Protein AF-A0A4Q9V029-F1 (afdb_monomer)

Organism: NCBI:txid2529275

Radius of gyration: 14.95 Å; Cα contacts (8 Å, |Δi|>4): 82; chains: 1; bounding box: 48×26×29 Å

Sequence (81 aa):
MFLWGISLIVECDSAAHHSQYDRYRNDRRRDLAALALGYHVIRLSYEQIWDTWD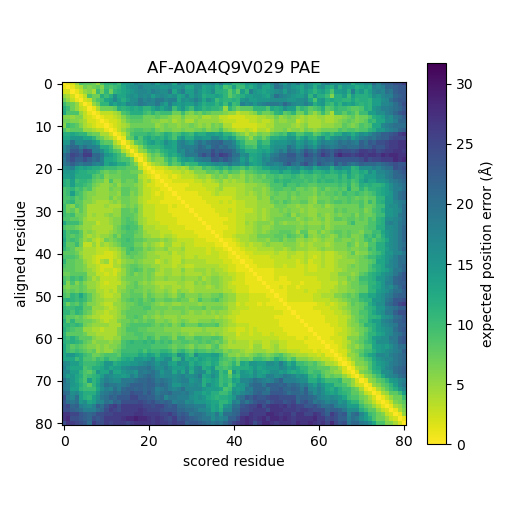ETQKVLSNTLKARIHHQLTRVPVASRR

Solvent-accessible surface area (backbone atoms only — not comparable to full-atom values): 4801 Å² total; per-residue (Å²): 124,49,80,50,86,82,18,29,38,42,38,78,46,66,92,82,75,86,61,69,64,64,52,50,54,52,48,53,52,49,53,52,53,36,44,66,70,18,30,48,78,47,80,39,45,49,58,41,63,72,75,37,35,74,62,46,50,53,54,50,50,53,52,56,71,68,44,64,37,77,42,69,52,77,61,80,75,78,77,83,125

pLDDT: mean 71.84, std 12.65, range [47.47, 89.38]

Structure (mmCIF, N/CA/C/O backbone):
data_AF-A0A4Q9V029-F1
#
_entry.id   AF-A0A4Q9V029-F1
#
loop_
_atom_site.group_PDB
_atom_site.id
_atom_site.type_symbol
_atom_site.label_atom_id
_atom_site.label_alt_id
_atom_site.label_comp_id
_atom_site.label_asym_id
_atom_site.label_entity_id
_atom_site.label_seq_id
_atom_site.pdbx_PDB_ins_code
_atom_site.Cartn_x
_atom_site.Cartn_y
_atom_site.Cartn_z
_atom_site.occupancy
_atom_site.B_iso_or_equiv
_atom_site.auth_seq_id
_atom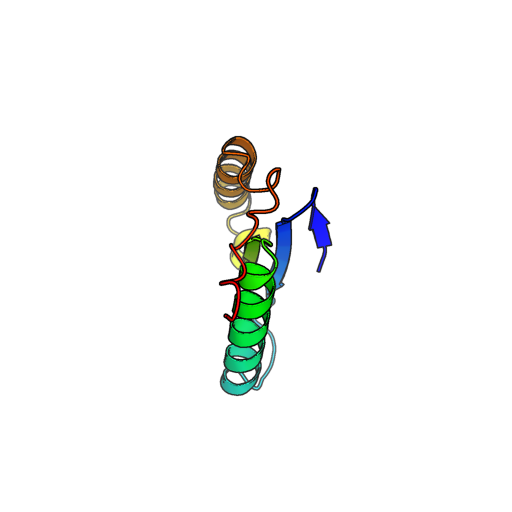_site.auth_comp_id
_atom_site.auth_asym_id
_atom_site.auth_atom_id
_atom_site.pdbx_PDB_model_num
ATOM 1 N N . MET A 1 1 ? 4.965 -10.695 3.811 1.00 55.34 1 MET A N 1
ATOM 2 C CA . MET A 1 1 ? 3.746 -10.095 4.386 1.00 55.34 1 MET A CA 1
ATOM 3 C C . MET A 1 1 ? 4.039 -9.763 5.832 1.00 55.34 1 MET A C 1
ATOM 5 O O . MET A 1 1 ? 4.388 -10.666 6.584 1.00 55.34 1 MET A O 1
ATOM 9 N N . PHE A 1 2 ? 3.963 -8.484 6.186 1.00 58.06 2 PHE A N 1
ATOM 10 C CA . PHE A 1 2 ? 4.179 -8.011 7.552 1.00 58.06 2 PHE A CA 1
ATOM 11 C C . PHE A 1 2 ? 2.905 -7.313 8.036 1.00 58.06 2 PHE A C 1
ATOM 13 O O . PHE A 1 2 ? 2.276 -6.575 7.275 1.00 58.06 2 PHE A O 1
ATOM 20 N N . LEU A 1 3 ? 2.514 -7.578 9.282 1.00 61.97 3 LEU A N 1
ATOM 21 C CA . LEU A 1 3 ? 1.397 -6.916 9.950 1.00 61.97 3 LEU A CA 1
ATOM 22 C C . LEU A 1 3 ? 1.955 -5.771 10.800 1.00 61.97 3 LEU A C 1
ATOM 24 O O . LEU A 1 3 ? 2.851 -6.001 11.613 1.00 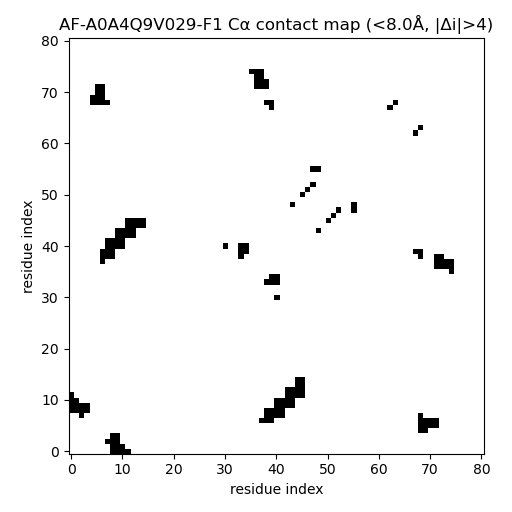61.97 3 LEU A O 1
ATOM 28 N N . TRP A 1 4 ? 1.418 -4.563 10.640 1.00 52.81 4 TRP A N 1
ATOM 29 C CA . TRP A 1 4 ? 1.780 -3.410 11.465 1.00 52.81 4 TRP A CA 1
ATOM 30 C C . TRP A 1 4 ? 0.539 -2.867 12.187 1.00 52.81 4 TRP A C 1
ATOM 32 O O . TRP A 1 4 ? -0.466 -2.523 11.570 1.00 52.81 4 TRP A O 1
ATOM 42 N N . GLY A 1 5 ? 0.594 -2.789 13.518 1.00 61.50 5 GLY A N 1
ATOM 43 C CA . GLY A 1 5 ? -0.530 -2.327 14.331 1.00 61.50 5 GLY A CA 1
ATOM 44 C C . GLY A 1 5 ? -1.623 -3.390 14.438 1.00 61.50 5 GLY A C 1
ATOM 45 O O . GLY A 1 5 ? -1.320 -4.568 14.612 1.00 61.50 5 GLY A O 1
ATOM 46 N N . ILE A 1 6 ? -2.891 -2.969 14.368 1.00 61.94 6 ILE A N 1
ATOM 47 C CA . ILE A 1 6 ? -4.055 -3.854 14.568 1.00 61.94 6 ILE A CA 1
ATOM 48 C C . ILE A 1 6 ? -4.676 -4.295 13.234 1.00 61.94 6 ILE A C 1
ATOM 50 O O . ILE A 1 6 ? -5.262 -5.373 13.162 1.00 61.94 6 ILE A O 1
ATOM 54 N N . SER A 1 7 ? -4.558 -3.470 12.184 1.00 64.44 7 SER A N 1
ATOM 55 C CA . SER A 1 7 ? -5.294 -3.672 10.932 1.00 64.44 7 SER A CA 1
ATOM 56 C C . SER A 1 7 ? -4.543 -3.315 9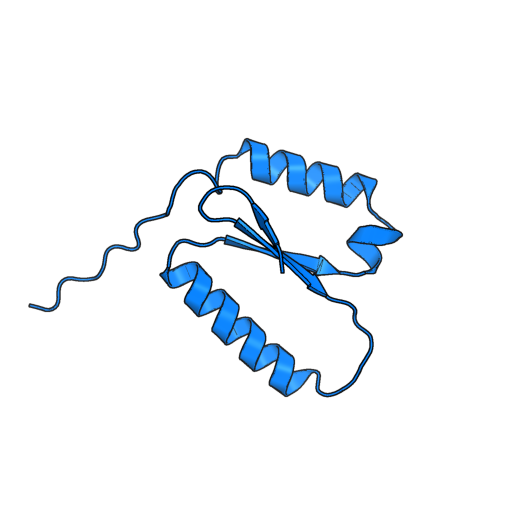.638 1.00 64.44 7 SER A C 1
ATOM 58 O O . SER A 1 7 ? -5.178 -3.267 8.590 1.00 64.44 7 SER A O 1
ATOM 60 N N . LEU A 1 8 ? -3.220 -3.093 9.641 1.00 72.19 8 LEU A N 1
ATOM 61 C CA . LEU A 1 8 ? -2.472 -2.767 8.413 1.00 72.19 8 LEU A CA 1
ATOM 62 C C . LEU A 1 8 ? -1.609 -3.933 7.924 1.00 72.19 8 LEU A C 1
ATOM 64 O O . LEU A 1 8 ? -0.703 -4.384 8.627 1.00 72.19 8 LEU A O 1
ATOM 68 N N . ILE A 1 9 ? -1.855 -4.374 6.693 1.00 76.56 9 ILE A N 1
ATOM 69 C CA . ILE A 1 9 ? -1.053 -5.378 5.991 1.00 76.56 9 ILE A CA 1
ATOM 70 C C . ILE A 1 9 ? -0.187 -4.660 4.956 1.00 76.56 9 ILE A C 1
ATOM 72 O O . ILE A 1 9 ? -0.709 -3.926 4.117 1.00 76.56 9 ILE A O 1
ATOM 76 N N . VAL A 1 10 ? 1.129 -4.885 5.001 1.00 77.00 10 VAL A N 1
ATOM 77 C CA . VAL A 1 10 ? 2.062 -4.383 3.982 1.00 77.00 10 VAL A CA 1
ATOM 78 C C . VAL A 1 10 ? 2.613 -5.554 3.171 1.00 77.00 10 VAL A C 1
ATOM 80 O O . VAL A 1 10 ? 3.206 -6.498 3.716 1.00 77.00 10 VAL A O 1
ATOM 83 N N . GLU A 1 11 ? 2.408 -5.486 1.858 1.00 81.44 11 GLU A N 1
ATOM 84 C CA . GLU A 1 11 ? 2.905 -6.455 0.883 1.00 81.44 11 GLU A CA 1
ATOM 85 C C . GLU A 1 11 ? 3.918 -5.786 -0.050 1.00 81.44 11 GLU A C 1
ATOM 87 O O . GLU A 1 11 ? 3.694 -4.682 -0.535 1.00 81.44 11 GLU A O 1
ATOM 92 N N . CYS A 1 12 ? 5.044 -6.461 -0.280 1.00 78.69 12 CYS A N 1
ATOM 93 C CA . CYS A 1 12 ? 6.038 -6.069 -1.271 1.00 78.69 12 CYS A CA 1
ATOM 94 C C . CYS A 1 12 ? 5.816 -6.941 -2.505 1.00 78.69 12 CYS A C 1
ATOM 9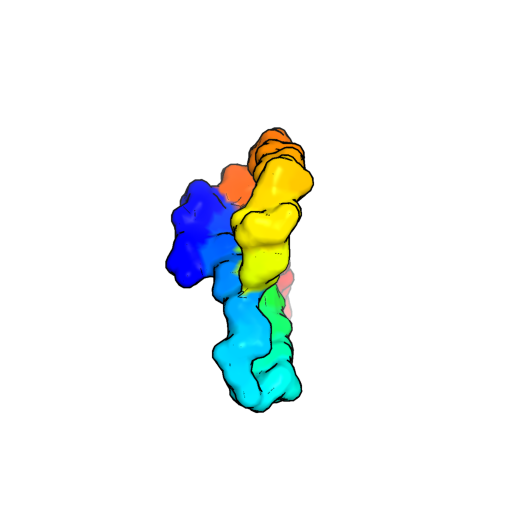6 O O . CYS A 1 12 ? 5.941 -8.166 -2.412 1.00 78.69 12 CYS A O 1
ATOM 98 N N . ASP A 1 13 ? 5.447 -6.316 -3.617 1.00 69.31 13 ASP A N 1
ATOM 99 C CA . ASP A 1 13 ? 5.270 -6.987 -4.894 1.00 69.31 13 ASP A CA 1
ATOM 100 C C . ASP A 1 13 ? 6.546 -6.824 -5.725 1.00 69.31 13 ASP A C 1
ATOM 102 O O . ASP A 1 13 ? 6.884 -5.738 -6.211 1.00 69.31 13 ASP A O 1
ATOM 106 N N . SER A 1 14 ? 7.298 -7.915 -5.853 1.00 59.09 14 SER A N 1
ATOM 107 C CA . SER A 1 14 ? 8.383 -7.999 -6.818 1.00 59.09 14 SER A CA 1
ATOM 108 C C . SER A 1 14 ? 7.790 -8.457 -8.149 1.00 59.09 14 SER A C 1
ATOM 110 O O . SER A 1 14 ? 7.337 -9.590 -8.294 1.00 59.09 14 SER A O 1
ATOM 112 N N . ALA A 1 15 ? 7.831 -7.585 -9.158 1.00 57.03 15 ALA A N 1
ATOM 113 C CA . ALA A 1 15 ? 7.267 -7.823 -10.493 1.00 57.03 15 ALA A CA 1
ATOM 114 C C . ALA A 1 15 ? 7.928 -8.982 -11.286 1.00 57.03 15 ALA A C 1
ATOM 116 O O . ALA A 1 15 ? 7.672 -9.171 -12.476 1.00 57.03 15 ALA A O 1
ATOM 117 N N . ALA A 1 16 ? 8.786 -9.782 -10.655 1.00 53.97 16 ALA A N 1
ATOM 118 C CA . ALA A 1 16 ? 9.587 -10.811 -11.290 1.00 53.97 16 ALA A CA 1
ATOM 119 C C . ALA A 1 16 ? 8.965 -12.208 -11.099 1.00 53.97 16 ALA A C 1
ATOM 121 O O . ALA A 1 16 ? 9.374 -12.944 -10.207 1.00 53.97 16 ALA A O 1
ATOM 122 N N . HIS A 1 17 ? 8.030 -12.568 -11.988 1.00 49.44 17 HIS A N 1
ATOM 123 C CA . HIS A 1 17 ? 7.828 -13.897 -12.619 1.00 49.44 17 HIS A CA 1
ATOM 124 C C . HIS A 1 17 ? 6.362 -14.377 -12.707 1.00 49.44 17 HIS A C 1
ATOM 126 O O . HIS A 1 17 ? 5.724 -14.701 -11.708 1.00 49.44 17 HIS A O 1
ATOM 132 N N . HIS A 1 18 ? 5.916 -14.478 -13.971 1.00 50.78 18 HIS A N 1
ATOM 133 C CA . HIS A 1 18 ? 4.912 -15.345 -14.617 1.00 50.78 18 HIS A CA 1
ATOM 134 C C . HIS A 1 18 ? 3.568 -15.676 -13.924 1.00 50.78 18 HIS A C 1
ATOM 136 O O . HIS A 1 18 ? 3.507 -16.137 -12.790 1.00 50.78 18 HIS A O 1
ATOM 142 N N . SER A 1 19 ? 2.487 -15.568 -14.722 1.00 54.22 19 SER A N 1
ATOM 143 C CA . SER A 1 19 ? 1.039 -15.730 -14.426 1.00 54.22 19 SER A CA 1
ATOM 144 C C . SER A 1 19 ? 0.321 -14.499 -13.837 1.00 54.22 19 SER A C 1
ATOM 146 O O . SER A 1 19 ? -0.412 -14.581 -12.854 1.00 54.22 19 SER A O 1
ATOM 148 N N . GLN A 1 20 ? 0.497 -13.337 -14.482 1.00 63.00 20 GLN A N 1
ATOM 149 C CA . GLN A 1 20 ? -0.071 -12.051 -14.043 1.00 63.00 20 GLN A CA 1
ATOM 150 C C . GLN A 1 20 ? -1.595 -12.088 -13.82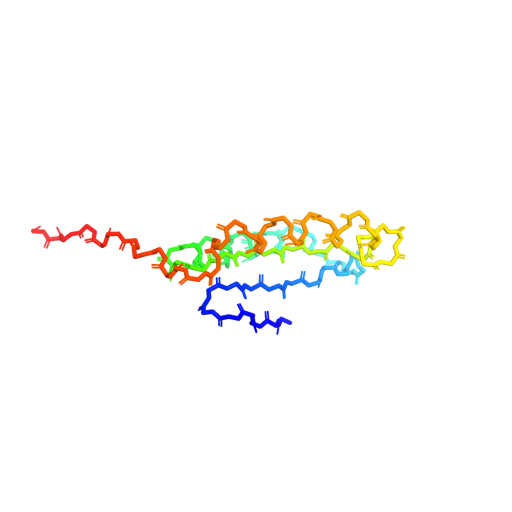1 1.00 63.00 20 GLN A C 1
ATOM 152 O O . GLN A 1 20 ? -2.082 -11.446 -12.900 1.00 63.00 20 GLN A O 1
ATOM 157 N N . TYR A 1 21 ? -2.356 -12.863 -14.600 1.00 66.56 21 TYR A N 1
ATOM 158 C CA . TYR A 1 21 ? -3.820 -12.868 -14.503 1.00 66.56 21 TYR A CA 1
ATOM 159 C C . TYR A 1 21 ? -4.359 -13.610 -13.266 1.00 66.56 21 TYR A C 1
ATOM 161 O O . TYR A 1 21 ? -5.173 -13.061 -12.523 1.00 66.56 21 TYR A O 1
ATOM 169 N N . ASP A 1 22 ? -3.894 -14.832 -12.998 1.00 69.06 22 ASP A N 1
ATOM 170 C CA . ASP A 1 22 ? -4.395 -15.624 -11.864 1.00 69.06 22 ASP A CA 1
ATOM 171 C C . ASP A 1 22 ? -3.921 -15.069 -10.521 1.00 69.06 22 ASP A C 1
ATOM 173 O O . ASP A 1 22 ? -4.690 -15.034 -9.553 1.00 69.06 22 ASP A O 1
ATOM 177 N N . ARG A 1 23 ? -2.684 -14.552 -10.470 1.00 71.12 23 ARG A N 1
ATOM 178 C CA . ARG A 1 23 ? -2.196 -13.821 -9.296 1.00 71.12 23 ARG A CA 1
ATOM 179 C C . ARG A 1 23 ? -3.006 -12.555 -9.059 1.00 71.12 23 ARG A C 1
ATOM 181 O O . ARG A 1 23 ? -3.494 -12.375 -7.950 1.00 71.12 23 ARG A O 1
ATOM 188 N N . TYR A 1 24 ? -3.271 -11.766 -10.102 1.00 72.88 24 TYR A N 1
ATOM 189 C CA . TYR A 1 24 ? -4.110 -10.572 -9.996 1.00 72.88 24 TYR A CA 1
ATOM 190 C C . TYR A 1 24 ? -5.502 -10.882 -9.429 1.00 72.88 24 TYR A C 1
ATOM 192 O O . TYR A 1 24 ? -5.972 -10.198 -8.518 1.00 72.88 24 TYR A O 1
ATOM 200 N N . ARG A 1 25 ? -6.166 -11.944 -9.909 1.00 79.50 25 ARG A N 1
ATOM 201 C CA . ARG A 1 25 ? -7.485 -12.342 -9.381 1.00 79.50 25 ARG A CA 1
ATOM 202 C C . ARG A 1 25 ? -7.418 -12.782 -7.922 1.00 79.50 25 ARG A C 1
ATOM 204 O O . ARG A 1 25 ? -8.293 -12.413 -7.137 1.00 79.50 25 ARG A O 1
ATOM 211 N N . ASN A 1 26 ? -6.411 -13.572 -7.555 1.00 80.44 26 ASN A N 1
ATOM 212 C CA . ASN A 1 26 ? -6.264 -14.051 -6.184 1.00 80.44 26 ASN A CA 1
ATOM 213 C C . ASN A 1 26 ? -5.916 -12.912 -5.216 1.00 80.44 26 ASN A C 1
ATOM 215 O O . ASN A 1 26 ? -6.436 -12.877 -4.103 1.00 80.44 26 ASN A O 1
ATOM 219 N N . ASP A 1 27 ? -5.111 -11.955 -5.659 1.00 81.31 27 ASP A N 1
ATOM 220 C CA . ASP A 1 27 ? -4.731 -10.778 -4.887 1.00 81.31 27 ASP A CA 1
ATOM 221 C C . ASP A 1 27 ? -5.924 -9.855 -4.662 1.00 81.31 27 ASP A C 1
ATOM 223 O O . ASP A 1 27 ? -6.228 -9.527 -3.518 1.00 81.31 27 ASP A O 1
ATOM 227 N N . ARG A 1 28 ? -6.732 -9.581 -5.697 1.00 80.44 28 ARG A N 1
ATOM 228 C CA . ARG A 1 28 ? -8.002 -8.857 -5.509 1.00 80.44 28 ARG A CA 1
ATOM 229 C C . ARG A 1 28 ? -8.956 -9.576 -4.555 1.00 80.44 28 ARG A C 1
ATOM 231 O O . ARG A 1 28 ? -9.653 -8.923 -3.780 1.00 80.44 28 ARG A O 1
ATOM 238 N N . ARG A 1 29 ? -9.007 -10.912 -4.604 1.00 85.31 29 ARG A N 1
ATOM 239 C CA . ARG A 1 29 ? -9.832 -11.716 -3.688 1.00 85.31 29 ARG A CA 1
ATOM 240 C C . ARG A 1 29 ? -9.343 -11.588 -2.242 1.00 85.31 29 ARG A C 1
ATOM 242 O O . ARG A 1 29 ? -10.171 -11.489 -1.339 1.00 85.31 29 ARG A O 1
ATOM 249 N N . ARG A 1 30 ? -8.026 -11.592 -2.020 1.00 82.25 30 ARG A N 1
ATOM 250 C CA . ARG A 1 30 ? -7.419 -11.401 -0.693 1.00 82.25 30 ARG A CA 1
ATOM 251 C C . ARG A 1 30 ? -7.636 -9.990 -0.171 1.00 82.25 30 ARG A C 1
ATOM 253 O O . ARG A 1 30 ? -8.073 -9.853 0.965 1.00 82.25 30 ARG A O 1
ATOM 260 N N . ASP A 1 31 ? -7.424 -8.980 -1.006 1.00 83.56 31 ASP A N 1
ATOM 261 C CA . ASP A 1 31 ? -7.618 -7.577 -0.639 1.00 83.56 31 ASP A CA 1
ATOM 262 C C . ASP A 1 31 ? -9.081 -7.314 -0.248 1.00 83.56 31 ASP A C 1
ATOM 264 O O . ASP A 1 31 ? -9.355 -6.654 0.753 1.00 83.56 31 ASP A O 1
ATOM 268 N N . LEU A 1 32 ? -10.036 -7.905 -0.978 1.00 82.75 32 LEU A N 1
ATOM 269 C CA . LEU A 1 32 ? -11.459 -7.812 -0.647 1.00 82.75 32 LEU A CA 1
ATOM 270 C C . LEU A 1 32 ? -11.799 -8.507 0.681 1.00 82.75 32 LEU A C 1
ATOM 272 O O . LEU A 1 32 ? -12.578 -7.977 1.473 1.00 82.75 32 LEU A O 1
ATOM 276 N N . ALA A 1 33 ? -11.217 -9.680 0.940 1.00 85.00 33 ALA A N 1
ATOM 277 C CA . ALA A 1 33 ? -11.410 -10.390 2.203 1.00 85.00 33 ALA A CA 1
ATOM 278 C C . ALA A 1 33 ? -10.792 -9.630 3.389 1.00 85.00 33 ALA A C 1
ATOM 280 O O . ALA A 1 33 ? -11.410 -9.538 4.447 1.00 85.00 33 ALA A O 1
ATOM 281 N N . ALA A 1 34 ? -9.605 -9.047 3.202 1.00 78.88 34 ALA A N 1
ATOM 282 C CA . ALA A 1 34 ? -8.936 -8.213 4.194 1.00 78.88 34 ALA A CA 1
ATOM 283 C C . ALA A 1 34 ? -9.784 -6.977 4.532 1.00 78.88 34 ALA A C 1
ATOM 285 O O . ALA A 1 34 ? -10.040 -6.718 5.709 1.00 78.88 34 ALA A O 1
ATOM 286 N N . LEU A 1 35 ? -10.318 -6.296 3.512 1.00 78.75 35 LEU A N 1
ATOM 287 C CA . LEU A 1 35 ? -11.218 -5.157 3.689 1.00 78.75 35 LEU A CA 1
ATOM 288 C C . LEU A 1 35 ? -12.478 -5.532 4.484 1.00 78.75 35 LEU A C 1
ATOM 290 O O . LEU A 1 35 ? -12.856 -4.818 5.410 1.00 78.75 35 LEU A O 1
ATOM 294 N N . ALA A 1 36 ? -13.111 -6.667 4.165 1.00 76.06 36 ALA A N 1
ATOM 295 C CA . ALA A 1 36 ? -14.301 -7.148 4.876 1.00 76.06 36 ALA A CA 1
ATOM 296 C C . ALA A 1 36 ? -14.036 -7.438 6.366 1.00 76.06 36 ALA A C 1
ATOM 298 O O . ALA A 1 36 ? -14.943 -7.347 7.192 1.00 76.06 36 ALA A O 1
ATOM 299 N N . LEU A 1 37 ? -12.791 -7.764 6.708 1.00 78.06 37 LEU A N 1
ATOM 300 C CA . LEU A 1 37 ? -12.331 -7.995 8.075 1.00 78.06 37 LEU A CA 1
ATOM 301 C C . LEU A 1 37 ? -11.819 -6.713 8.762 1.00 78.06 37 LEU A C 1
ATOM 303 O O . LEU A 1 37 ? -11.374 -6.773 9.906 1.00 78.06 37 LEU A O 1
ATOM 307 N N . GLY A 1 38 ? -11.894 -5.557 8.094 1.00 74.38 38 GLY A N 1
ATOM 308 C CA . GLY A 1 38 ? -11.447 -4.265 8.621 1.00 74.38 38 GLY A CA 1
ATOM 309 C C . GLY A 1 38 ? -9.941 -4.021 8.497 1.00 74.38 38 GLY A C 1
ATOM 310 O O . GLY A 1 38 ? -9.433 -3.083 9.116 1.00 74.38 38 GLY A O 1
ATOM 311 N N . TYR A 1 39 ? -9.227 -4.843 7.719 1.00 76.31 39 TYR A N 1
ATOM 312 C CA . TYR A 1 39 ? -7.818 -4.638 7.398 1.00 76.31 39 TYR A CA 1
ATOM 313 C C . TYR A 1 39 ? -7.652 -3.720 6.186 1.00 76.31 39 TYR A C 1
ATOM 315 O O . TYR A 1 39 ? -8.380 -3.815 5.199 1.00 76.31 39 TYR A O 1
ATOM 323 N N . HIS A 1 40 ? -6.639 -2.865 6.247 1.00 78.88 40 HIS A N 1
ATOM 324 C CA . HIS A 1 40 ? -6.167 -2.057 5.134 1.00 78.88 40 HIS A CA 1
ATOM 325 C C . 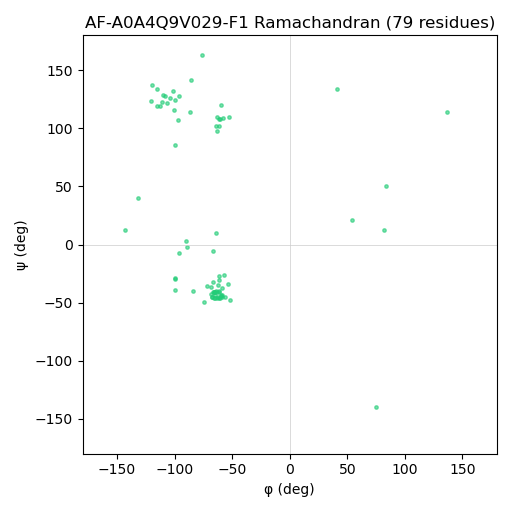HIS A 1 40 ? -4.909 -2.707 4.560 1.00 78.88 40 HIS A C 1
ATOM 327 O O . HIS A 1 40 ? -4.005 -3.078 5.309 1.00 78.88 40 HIS A O 1
ATOM 333 N N . VAL A 1 41 ? -4.849 -2.853 3.238 1.00 81.25 41 VAL A N 1
ATOM 334 C CA . VAL A 1 41 ? -3.697 -3.434 2.539 1.00 81.25 41 VAL A CA 1
ATOM 335 C C . VAL A 1 41 ? -2.961 -2.326 1.793 1.00 81.25 41 VAL A C 1
ATOM 337 O O . VAL A 1 41 ? -3.575 -1.590 1.021 1.00 81.25 41 VAL A O 1
ATOM 340 N N . ILE A 1 42 ? -1.651 -2.212 2.011 1.00 83.00 42 ILE A N 1
ATOM 341 C CA . ILE A 1 42 ? -0.753 -1.371 1.213 1.00 83.00 42 ILE A CA 1
ATOM 342 C C . ILE A 1 42 ? 0.190 -2.293 0.446 1.00 83.00 42 ILE A C 1
ATOM 344 O O . ILE A 1 42 ? 0.955 -3.051 1.045 1.00 83.00 42 ILE A O 1
ATOM 348 N N . ARG A 1 43 ? 0.135 -2.213 -0.884 1.00 83.81 43 ARG A N 1
ATOM 349 C CA . ARG A 1 43 ? 1.047 -2.915 -1.790 1.00 83.81 43 ARG A CA 1
ATOM 350 C C . ARG A 1 43 ? 2.125 -1.939 -2.247 1.00 83.81 43 ARG A C 1
ATOM 352 O O . ARG A 1 43 ? 1.790 -0.877 -2.767 1.00 83.81 43 ARG A O 1
ATOM 359 N N . LEU A 1 44 ? 3.385 -2.295 -2.030 1.00 84.12 44 LEU A N 1
ATOM 360 C CA . LEU A 1 44 ? 4.549 -1.545 -2.491 1.00 84.12 44 LEU A CA 1
ATOM 361 C C . LEU A 1 44 ? 5.245 -2.331 -3.594 1.00 84.12 44 LEU A C 1
ATOM 363 O O . LEU A 1 44 ? 5.546 -3.510 -3.406 1.00 84.12 44 LEU A O 1
ATOM 367 N N . SER A 1 45 ? 5.506 -1.691 -4.728 1.00 83.44 45 SER A N 1
ATOM 368 C CA . SER A 1 45 ? 6.323 -2.289 -5.781 1.00 83.44 45 SER A CA 1
ATOM 369 C C . SER A 1 45 ? 7.809 -2.256 -5.416 1.00 83.44 45 SER A C 1
ATOM 371 O O . SER A 1 45 ? 8.250 -1.480 -4.564 1.00 83.44 45 SER A O 1
ATOM 373 N N . TYR A 1 46 ? 8.600 -3.074 -6.111 1.00 82.75 46 TYR A N 1
ATOM 374 C CA . TYR A 1 46 ? 10.061 -3.014 -6.033 1.00 82.75 46 TYR A CA 1
ATOM 375 C C . TYR A 1 46 ? 10.602 -1.590 -6.268 1.00 82.75 46 TYR A C 1
ATOM 377 O O . TYR A 1 46 ? 11.387 -1.105 -5.461 1.00 82.75 46 TYR A O 1
ATOM 385 N N . GLU A 1 47 ? 10.133 -0.898 -7.310 1.00 83.81 47 GLU A N 1
ATOM 386 C CA . GLU A 1 47 ? 10.548 0.477 -7.647 1.00 83.81 47 GLU A CA 1
ATOM 387 C C . GLU A 1 47 ? 10.188 1.479 -6.536 1.00 83.81 47 GLU A C 1
ATOM 389 O O . GLU A 1 47 ? 10.939 2.405 -6.239 1.00 83.81 47 GLU A O 1
ATOM 394 N N . GLN A 1 48 ? 9.055 1.284 -5.854 1.00 83.00 48 GLN A N 1
ATOM 395 C CA . GLN A 1 48 ? 8.665 2.122 -4.713 1.00 83.00 48 GLN A CA 1
ATOM 396 C C . GLN A 1 48 ? 9.599 1.962 -3.515 1.00 83.00 48 GLN A C 1
ATOM 398 O O . GLN A 1 48 ? 9.832 2.908 -2.764 1.00 83.00 48 GLN A O 1
ATOM 403 N N . ILE A 1 49 ? 10.145 0.764 -3.335 1.00 85.12 49 ILE A N 1
ATOM 404 C CA . ILE A 1 49 ? 11.055 0.465 -2.232 1.00 85.12 49 ILE A CA 1
ATOM 405 C C . ILE A 1 49 ? 12.484 0.876 -2.571 1.00 85.12 49 ILE A C 1
ATOM 407 O O . ILE A 1 49 ? 13.181 1.374 -1.693 1.00 85.12 49 ILE A O 1
ATOM 411 N N . TRP A 1 50 ? 12.922 0.656 -3.811 1.00 84.81 50 TRP A N 1
ATOM 412 C CA . TRP A 1 50 ? 14.318 0.859 -4.194 1.00 84.81 50 TRP A CA 1
ATOM 413 C C . TRP A 1 50 ? 14.606 2.172 -4.902 1.00 84.81 50 TRP A C 1
ATOM 415 O O . TRP A 1 50 ? 15.632 2.783 -4.614 1.00 84.81 50 TRP A O 1
ATOM 425 N N . ASP A 1 51 ? 13.716 2.623 -5.779 1.00 85.69 51 ASP A N 1
ATOM 426 C CA . ASP A 1 51 ? 13.986 3.769 -6.651 1.00 85.69 51 ASP A CA 1
ATOM 427 C C . ASP A 1 51 ? 13.350 5.060 -6.120 1.00 85.69 51 ASP A C 1
ATOM 429 O O . ASP A 1 51 ? 13.871 6.149 -6.338 1.00 85.69 51 ASP A O 1
ATOM 433 N N . THR A 1 52 ? 12.229 4.948 -5.400 1.00 89.00 52 THR A N 1
ATOM 434 C CA . THR A 1 52 ? 11.426 6.095 -4.920 1.00 89.00 52 THR A CA 1
ATOM 435 C C . THR A 1 52 ? 11.077 5.982 -3.436 1.00 89.00 52 THR A C 1
ATOM 437 O O . THR A 1 52 ? 9.958 6.267 -2.990 1.00 89.00 52 THR A O 1
ATOM 440 N N . TRP A 1 53 ? 12.048 5.519 -2.645 1.00 88.56 53 TRP A N 1
ATOM 441 C CA . TRP A 1 53 ? 11.855 5.266 -1.220 1.00 88.56 53 TRP A CA 1
ATOM 442 C C . TRP A 1 53 ? 11.445 6.523 -0.449 1.00 88.56 53 TRP A C 1
ATOM 444 O O . TRP A 1 53 ? 10.501 6.467 0.337 1.00 88.56 53 TRP A O 1
ATOM 454 N N . ASP A 1 54 ? 12.085 7.665 -0.704 1.00 89.06 54 ASP A N 1
ATOM 455 C CA . ASP A 1 54 ? 11.812 8.912 0.020 1.00 89.06 54 ASP A CA 1
ATOM 456 C C . ASP A 1 54 ? 10.372 9.410 -0.203 1.00 89.06 54 ASP A C 1
ATOM 458 O O . ASP A 1 54 ? 9.691 9.847 0.735 1.00 89.06 54 ASP A O 1
ATOM 462 N N . GLU A 1 55 ? 9.862 9.324 -1.433 1.00 89.38 55 GLU A N 1
ATOM 463 C CA . GLU A 1 55 ? 8.463 9.619 -1.756 1.00 89.38 55 GLU A CA 1
ATOM 464 C C . GLU A 1 55 ? 7.520 8.613 -1.094 1.00 89.38 55 GLU A C 1
ATOM 466 O O . GLU A 1 55 ? 6.532 9.001 -0.456 1.00 89.38 55 GLU A O 1
ATOM 471 N N . THR A 1 56 ? 7.851 7.326 -1.191 1.00 88.12 56 THR A N 1
ATOM 472 C CA . THR A 1 56 ? 7.073 6.236 -0.597 1.00 88.12 56 THR A CA 1
ATOM 473 C C . THR A 1 56 ? 6.957 6.408 0.917 1.00 88.12 56 THR A C 1
ATOM 475 O O . THR A 1 56 ? 5.857 6.326 1.471 1.00 88.12 56 THR A O 1
ATOM 478 N N . GLN A 1 57 ? 8.046 6.759 1.600 1.00 87.81 57 GLN A N 1
ATOM 479 C CA . GLN A 1 57 ? 8.050 7.039 3.034 1.00 87.81 57 GLN A CA 1
ATOM 480 C C . GLN A 1 57 ? 7.148 8.214 3.408 1.00 87.81 57 GLN A C 1
ATOM 482 O O . GLN A 1 57 ? 6.445 8.136 4.420 1.00 87.81 57 GLN A O 1
ATOM 487 N N . LYS A 1 58 ? 7.117 9.291 2.614 1.00 86.50 58 LYS A N 1
ATOM 488 C CA . LYS A 1 58 ? 6.226 10.438 2.873 1.00 86.50 58 LYS A CA 1
ATOM 489 C C . LYS A 1 58 ? 4.757 10.022 2.799 1.00 86.50 58 LYS A C 1
ATOM 491 O O . LYS A 1 58 ? 3.977 10.366 3.691 1.00 86.50 58 LYS A O 1
ATOM 496 N N . VAL A 1 59 ? 4.387 9.245 1.782 1.00 85.06 59 VAL A N 1
ATOM 497 C CA . VAL A 1 59 ? 3.015 8.740 1.611 1.00 85.06 59 VAL A CA 1
ATOM 498 C C . VAL A 1 59 ? 2.634 7.787 2.745 1.00 85.06 59 VAL A C 1
ATOM 500 O O . VAL A 1 59 ? 1.566 7.941 3.348 1.00 85.06 59 VAL A O 1
ATOM 503 N N . LEU A 1 60 ? 3.519 6.850 3.097 1.00 83.25 60 LEU A N 1
ATOM 504 C CA . LEU A 1 60 ? 3.312 5.938 4.224 1.00 83.25 60 LEU A CA 1
ATOM 505 C C . LEU A 1 60 ? 3.167 6.709 5.539 1.00 83.25 60 LEU A C 1
ATOM 507 O O . LEU A 1 60 ? 2.219 6.472 6.283 1.00 83.25 60 LEU A O 1
ATOM 511 N N . SER A 1 61 ? 4.040 7.683 5.805 1.00 81.88 61 SER A N 1
ATOM 512 C CA . SER A 1 61 ? 3.984 8.512 7.015 1.00 81.88 61 SER A CA 1
ATOM 513 C C . SER A 1 61 ? 2.661 9.269 7.123 1.00 81.88 61 SER A C 1
ATOM 515 O O . SER A 1 61 ? 2.046 9.282 8.189 1.00 81.88 61 SER A O 1
ATOM 517 N N . ASN A 1 62 ? 2.171 9.846 6.024 1.00 80.44 62 ASN A N 1
ATOM 518 C CA . ASN A 1 62 ? 0.879 10.534 6.002 1.00 80.44 62 ASN A CA 1
ATOM 519 C C . ASN A 1 62 ? -0.291 9.568 6.237 1.00 80.44 62 ASN A C 1
ATOM 521 O O . ASN A 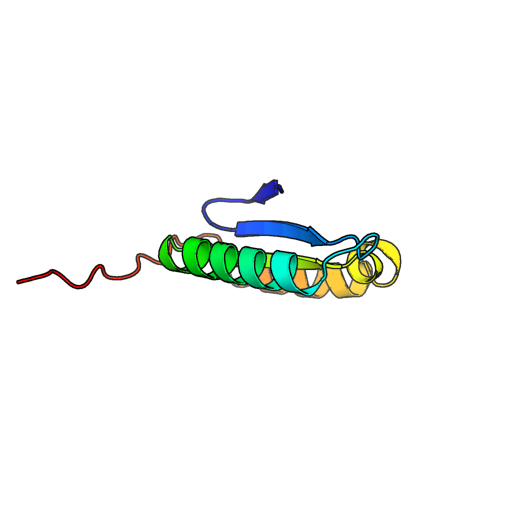1 62 ? -1.195 9.869 7.018 1.00 80.44 62 ASN A O 1
ATOM 525 N N . THR A 1 63 ? -0.238 8.379 5.637 1.00 74.31 63 THR A N 1
ATOM 526 C CA . THR A 1 63 ? -1.250 7.326 5.819 1.00 74.31 63 THR A CA 1
ATOM 527 C C . THR A 1 63 ? -1.282 6.818 7.265 1.00 74.31 63 THR A C 1
ATOM 529 O O . THR A 1 63 ? -2.350 6.619 7.847 1.00 74.31 63 THR A O 1
ATOM 532 N N . LEU A 1 64 ? -0.112 6.669 7.891 1.00 73.94 64 LEU A N 1
ATOM 533 C CA . LEU A 1 64 ? 0.004 6.298 9.300 1.00 73.94 64 LEU A CA 1
ATOM 534 C C . LEU A 1 64 ? -0.495 7.424 10.219 1.00 73.94 64 LEU A C 1
ATOM 536 O O . LEU A 1 64 ? -1.253 7.165 11.154 1.00 73.94 64 LEU A O 1
ATOM 540 N N . LYS A 1 65 ? -0.153 8.685 9.935 1.00 74.81 65 LYS A N 1
ATOM 541 C CA . LYS A 1 65 ? -0.641 9.851 10.696 1.00 74.81 65 LYS A CA 1
ATOM 542 C C . LYS A 1 65 ? -2.159 10.007 10.632 1.00 74.81 65 LYS A C 1
ATOM 544 O O . LYS A 1 65 ? -2.755 10.425 11.621 1.00 74.81 65 LYS A O 1
ATOM 549 N N . ALA A 1 66 ? -2.788 9.595 9.532 1.00 71.25 66 ALA A N 1
ATOM 550 C CA . ALA A 1 66 ? -4.243 9.536 9.413 1.00 71.25 66 ALA A CA 1
ATOM 551 C C . ALA A 1 66 ? -4.897 8.480 10.336 1.00 71.25 66 ALA A C 1
ATOM 553 O O . ALA A 1 66 ? -6.120 8.414 10.414 1.00 71.25 66 ALA A O 1
ATOM 554 N N . ARG A 1 67 ? -4.105 7.659 11.053 1.00 66.25 67 ARG A N 1
ATOM 555 C CA . ARG A 1 67 ? -4.539 6.632 12.027 1.00 66.25 67 ARG A CA 1
ATOM 556 C C . ARG A 1 67 ? -5.546 5.611 11.498 1.00 66.25 67 ARG A C 1
ATOM 558 O O . ARG A 1 67 ? -6.184 4.907 12.278 1.00 66.25 67 ARG A O 1
ATOM 565 N N . ILE A 1 68 ? -5.615 5.454 10.182 1.00 62.81 68 ILE A N 1
ATOM 566 C CA . ILE A 1 68 ? -6.500 4.500 9.506 1.00 62.81 68 ILE A CA 1
ATOM 567 C C . ILE A 1 68 ? -6.240 3.053 9.992 1.00 62.81 68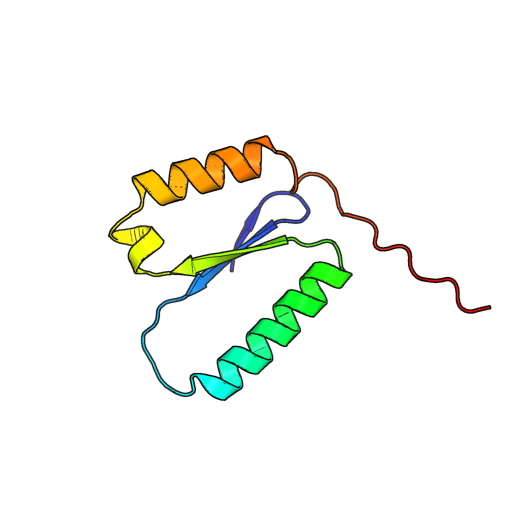 ILE A C 1
ATOM 569 O O . ILE A 1 68 ? -7.147 2.235 10.042 1.00 62.81 68 ILE A O 1
ATOM 573 N N . HIS A 1 69 ? -5.022 2.763 10.464 1.00 60.78 69 HIS A N 1
ATOM 574 C CA . HIS A 1 69 ? -4.578 1.456 10.967 1.00 60.78 69 HIS A CA 1
ATOM 575 C C . HIS A 1 69 ? -4.806 1.202 12.477 1.00 60.78 69 HIS A C 1
ATOM 577 O O . HIS A 1 69 ? -4.462 0.130 12.981 1.00 60.78 69 HIS A O 1
ATOM 583 N N . HIS A 1 70 ? -5.332 2.182 13.225 1.00 54.72 70 HIS A N 1
ATOM 584 C CA . HIS A 1 70 ? -5.633 2.050 14.662 1.00 54.72 70 HIS A CA 1
ATOM 585 C C . HIS A 1 70 ? -7.092 1.677 14.944 1.00 54.72 70 HIS A C 1
ATOM 587 O O . HIS A 1 70 ? -7.449 1.408 16.090 1.00 54.72 70 HIS A O 1
ATOM 593 N N . GLN A 1 71 ? -7.939 1.665 13.919 1.00 55.12 71 GLN A N 1
ATOM 594 C CA . GLN A 1 71 ? -9.329 1.261 14.036 1.00 55.12 71 GLN A CA 1
ATOM 595 C C . GLN A 1 71 ? -9.517 -0.005 13.204 1.00 55.12 71 GLN A C 1
ATOM 597 O O . GLN A 1 71 ? -9.321 0.002 11.991 1.00 55.12 71 GLN A O 1
ATOM 602 N N . LEU A 1 72 ? -9.911 -1.102 13.853 1.00 52.41 72 LEU A N 1
ATOM 603 C CA . LEU A 1 72 ? -10.645 -2.151 13.155 1.00 52.41 72 LEU A CA 1
ATOM 604 C C . LEU A 1 72 ? -11.956 -1.500 12.739 1.00 52.41 72 LEU A C 1
ATOM 606 O O . LEU A 1 72 ? -12.831 -1.269 13.580 1.00 52.41 72 LEU A O 1
ATOM 610 N N . THR A 1 73 ? -12.067 -1.131 11.467 1.00 57.19 73 THR A N 1
ATOM 611 C CA . THR A 1 73 ? -13.337 -0.669 10.924 1.00 57.19 73 THR A CA 1
ATOM 612 C C . THR A 1 73 ? -14.283 -1.857 11.033 1.00 57.19 73 THR A C 1
ATOM 614 O O . THR A 1 73 ? -14.209 -2.792 10.241 1.00 57.19 73 THR A O 1
ATOM 617 N N . ARG A 1 74 ? -15.111 -1.889 12.086 1.00 55.75 74 ARG A N 1
ATOM 618 C CA . ARG A 1 74 ? -16.153 -2.904 12.231 1.00 55.75 74 ARG A CA 1
ATOM 619 C C . ARG A 1 74 ? -17.077 -2.730 11.039 1.00 55.75 74 ARG A C 1
ATOM 621 O O . ARG A 1 74 ? -17.892 -1.811 11.025 1.00 55.75 74 ARG A O 1
ATOM 628 N N . VAL A 1 75 ? -16.937 -3.596 10.041 1.00 58.00 75 VAL A N 1
ATOM 629 C CA . VAL A 1 75 ? -17.946 -3.724 8.998 1.00 58.00 75 VAL A CA 1
ATOM 630 C C . VAL A 1 75 ? -19.229 -4.129 9.723 1.00 58.00 75 VAL A C 1
ATOM 632 O O . VAL A 1 75 ? -19.219 -5.146 10.426 1.00 58.00 75 VAL A O 1
ATOM 635 N N . PRO A 1 76 ? -20.316 -3.339 9.646 1.00 50.38 76 PRO A N 1
ATOM 636 C CA . PRO A 1 76 ? -21.583 -3.755 10.212 1.00 50.38 76 PRO A CA 1
ATOM 637 C C . PRO A 1 76 ? -21.984 -5.031 9.479 1.00 50.38 76 PRO A C 1
ATOM 639 O O . PRO A 1 76 ? -22.314 -4.998 8.294 1.00 50.38 76 PRO A O 1
ATOM 642 N N . VAL A 1 77 ? -21.911 -6.176 10.159 1.00 55.78 77 VAL A N 1
ATOM 643 C CA . VAL A 1 77 ? -22.534 -7.394 9.652 1.00 55.78 77 VAL A CA 1
ATOM 644 C C . VAL A 1 77 ? -24.019 -7.080 9.613 1.00 55.78 77 VAL A C 1
ATOM 646 O O . VAL A 1 77 ? -24.640 -6.900 10.660 1.00 55.78 77 VAL A O 1
ATOM 649 N N . ALA A 1 78 ? -24.570 -6.946 8.405 1.00 57.53 78 ALA A N 1
ATOM 650 C CA . ALA A 1 78 ? -26.003 -6.839 8.213 1.00 57.53 78 ALA A CA 1
ATOM 651 C C . ALA A 1 78 ? -26.638 -8.034 8.930 1.00 57.53 78 ALA A C 1
ATOM 653 O O . ALA A 1 78 ? -26.434 -9.186 8.539 1.00 57.53 78 ALA A O 1
ATOM 654 N N . SER A 1 79 ? -27.337 -7.759 10.032 1.00 47.47 79 SER A N 1
ATOM 655 C CA . SER A 1 79 ? -28.064 -8.771 10.780 1.00 47.47 79 SER A CA 1
ATOM 656 C C . SER A 1 79 ? -29.065 -9.405 9.821 1.00 47.47 79 SER A C 1
ATOM 658 O O . SER A 1 79 ? -30.026 -8.746 9.418 1.00 47.47 79 SER A O 1
ATOM 660 N N . ARG A 1 80 ? -28.826 -10.657 9.423 1.00 48.62 80 ARG A N 1
ATOM 661 C CA . ARG A 1 80 ? -29.856 -11.470 8.779 1.00 48.62 80 ARG A CA 1
ATOM 662 C C . ARG A 1 80 ? -31.002 -11.595 9.783 1.00 48.62 80 ARG A C 1
ATOM 664 O O . ARG A 1 80 ? -30.825 -12.217 10.828 1.00 48.62 80 ARG A O 1
ATOM 671 N N . ARG A 1 81 ? -32.107 -10.909 9.497 1.00 52.09 81 ARG A N 1
ATOM 672 C CA . ARG A 1 81 ? -33.427 -11.245 10.028 1.00 52.09 81 ARG A CA 1
ATOM 673 C C . ARG A 1 81 ? -34.032 -12.332 9.157 1.00 52.09 81 ARG A C 1
ATOM 675 O O . ARG A 1 81 ? -33.719 -12.326 7.944 1.00 52.09 81 ARG A O 1
#

Foldseek 3Di:
DDDDAAAEAEAEDEVDDDDVPVCVVVVVVVCVVSVQQQHHYDYHYPCCVPVVVVVNVVVVVVVVVVVSRNDSPNPPPPPDD

Secondary structure (DSSP, 8-state):
-EEETTTEEEEEE---SS-HHHHHHHHHHHHHHHHHTT-EEEEEEHHHHHTSHHHHHHHHHHHHHTTGGGS----------

InterPro domains:
  IPR007569 Domain of unknown function DUF559 [PF04480] (7-59)

Mean predicted aligned error: 10.01 Å

Nearest PDB structures (foldseek):
  6x6b-assembly1_A  TM=4.296E-01  e=4.939E+00  Chrysiogenes arsenatis
  6rkh-assembly1_A  TM=3.524E-01  e=8.547E+00  Geobacillus stearothermophilus